Protein AF-A0AAW2W3L6-F1 (afdb_monomer_lite)

Secondary structure (DSSP, 8-state):
--SSSTTSTTHHHHHHHHHHHHHHHHHHHHHHHHT-PPPHHHHHHHH-TTSTTT-----

Organism: Sesamum radiatum (NCBI:txid300843)

pLDDT: mean 82.0, std 13.57, range [54.09, 95.81]

Sequence (59 aa):
MHRKLLDDPVSGECAAAWDEVEELSAAASHARDKQKESDPLENYCKENPETDECRTYDN

Structure (mmCIF, N/CA/C/O backbone):
data_AF-A0AAW2W3L6-F1
#
_entry.id   AF-A0AAW2W3L6-F1
#
loop_
_atom_site.group_PDB
_atom_site.id
_atom_site.type_symbol
_atom_site.label_atom_id
_atom_site.label_alt_id
_atom_site.label_comp_id
_atom_site.label_asym_id
_atom_site.label_entity_id
_atom_site.label_seq_id
_atom_site.pdbx_PDB_ins_code
_atom_site.Cartn_x
_atom_site.Cartn_y
_atom_site.Cartn_z
_atom_site.occupancy
_atom_site.B_iso_or_equiv
_atom_site.auth_seq_id
_atom_site.auth_comp_id
_atom_site.auth_asym_id
_atom_site.auth_atom_id
_atom_site.pdbx_PDB_model_num
ATOM 1 N N . MET A 1 1 ? 14.095 -14.450 -10.948 1.00 54.69 1 MET A N 1
ATOM 2 C CA . MET A 1 1 ? 13.535 -13.874 -12.192 1.00 54.69 1 MET A CA 1
ATOM 3 C C . MET A 1 1 ? 14.468 -12.864 -12.883 1.00 54.69 1 MET A C 1
ATOM 5 O O . MET A 1 1 ? 14.289 -12.653 -14.066 1.00 54.69 1 MET A O 1
ATOM 9 N N . HIS A 1 2 ? 15.495 -12.300 -12.230 1.00 54.09 2 HIS A N 1
ATOM 10 C CA . HIS A 1 2 ? 16.301 -11.191 -12.784 1.00 54.09 2 HIS A CA 1
ATOM 11 C C . HIS A 1 2 ? 17.555 -11.561 -13.609 1.00 54.09 2 HIS A C 1
ATOM 13 O O . HIS A 1 2 ? 18.299 -10.681 -14.020 1.00 54.09 2 HIS A O 1
ATOM 19 N N . ARG A 1 3 ? 17.856 -12.847 -13.842 1.00 55.19 3 ARG A N 1
ATOM 20 C CA . ARG A 1 3 ? 19.202 -13.243 -14.314 1.00 55.19 3 ARG A CA 1
ATOM 21 C C . ARG A 1 3 ? 19.344 -13.531 -15.815 1.00 55.19 3 ARG A C 1
ATOM 23 O O . ARG A 1 3 ? 20.399 -13.993 -16.226 1.00 55.19 3 ARG A O 1
ATOM 30 N N . LYS A 1 4 ? 18.320 -13.302 -16.641 1.00 56.69 4 LYS A N 1
ATOM 31 C CA . LYS A 1 4 ? 18.385 -13.696 -18.064 1.00 56.69 4 LYS A CA 1
ATOM 32 C C . LYS A 1 4 ? 18.221 -12.565 -19.083 1.00 56.69 4 LYS A C 1
ATOM 34 O O . LYS A 1 4 ? 18.278 -12.857 -20.265 1.00 56.69 4 LYS A O 1
ATOM 39 N N . LEU A 1 5 ? 18.046 -11.316 -18.645 1.00 56.22 5 LEU A N 1
ATOM 40 C CA . LEU A 1 5 ? 17.819 -10.173 -19.544 1.00 56.22 5 LEU A CA 1
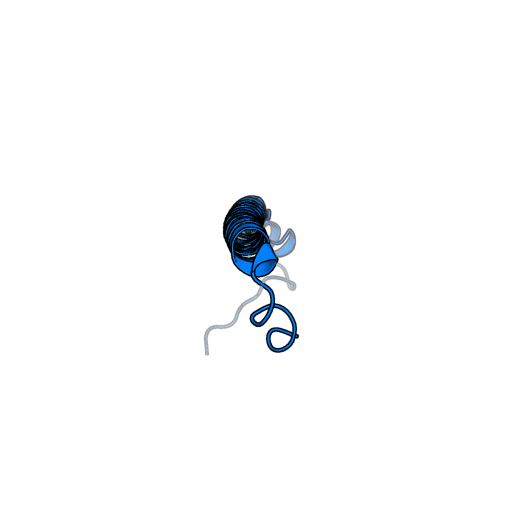ATOM 41 C C . LEU A 1 5 ? 19.048 -9.276 -19.774 1.00 56.22 5 LEU A C 1
ATOM 43 O O . LEU A 1 5 ? 18.991 -8.437 -20.655 1.00 56.22 5 LEU A O 1
ATOM 47 N N . LEU A 1 6 ? 20.147 -9.443 -19.031 1.00 56.78 6 LEU A N 1
ATOM 48 C CA . LEU A 1 6 ? 21.253 -8.467 -19.002 1.00 56.78 6 LEU A CA 1
ATOM 49 C C . LEU A 1 6 ? 22.368 -8.675 -20.047 1.00 56.78 6 LEU A C 1
ATOM 51 O O . LEU A 1 6 ? 23.321 -7.905 -20.044 1.00 56.78 6 LEU A O 1
ATOM 55 N N . ASP A 1 7 ? 22.291 -9.688 -20.916 1.00 56.19 7 ASP A N 1
ATOM 56 C CA . ASP A 1 7 ? 23.417 -10.047 -21.808 1.00 56.19 7 ASP A CA 1
ATOM 57 C C . ASP A 1 7 ? 23.230 -9.645 -23.288 1.00 56.19 7 ASP A C 1
ATOM 59 O O . ASP A 1 7 ? 24.103 -9.907 -24.107 1.00 56.19 7 ASP A O 1
ATOM 63 N N . ASP A 1 8 ? 22.134 -8.966 -23.653 1.00 59.16 8 ASP A N 1
ATOM 64 C CA . ASP A 1 8 ? 21.896 -8.495 -25.029 1.00 59.16 8 ASP A CA 1
ATOM 65 C C . ASP A 1 8 ? 22.034 -6.963 -25.137 1.00 59.16 8 ASP A C 1
ATOM 67 O O . ASP A 1 8 ? 21.599 -6.253 -24.241 1.00 59.16 8 ASP A O 1
ATOM 71 N N . PRO A 1 9 ? 22.573 -6.376 -26.218 1.00 57.19 9 PRO A N 1
ATOM 72 C CA . PRO A 1 9 ? 22.700 -4.916 -26.365 1.00 57.19 9 PRO A CA 1
ATOM 73 C C . PRO A 1 9 ? 21.349 -4.177 -26.476 1.00 57.19 9 PRO A C 1
ATOM 75 O O . PRO A 1 9 ? 21.272 -2.988 -26.184 1.00 57.19 9 PRO A O 1
ATOM 78 N N . VAL A 1 10 ? 20.267 -4.889 -26.809 1.00 59.47 10 VAL A N 1
ATOM 79 C CA . VAL A 1 10 ? 18.867 -4.418 -26.694 1.00 59.47 10 VAL A CA 1
ATOM 80 C C . VAL A 1 10 ? 18.418 -4.329 -25.218 1.00 59.47 10 VAL A C 1
ATOM 82 O O . VAL A 1 10 ? 17.396 -3.724 -24.896 1.00 59.47 10 VAL A O 1
ATOM 85 N N . SER A 1 11 ? 19.194 -4.894 -24.286 1.00 60.59 11 SER A N 1
ATOM 86 C CA . SER A 1 11 ? 18.876 -4.921 -22.856 1.00 60.59 11 SER A CA 1
ATOM 87 C C . SER A 1 11 ? 18.995 -3.575 -22.160 1.00 60.59 11 SER A C 1
ATOM 89 O O . SER A 1 11 ? 18.366 -3.421 -21.126 1.00 60.59 11 SER A O 1
ATOM 91 N N . GLY A 1 12 ? 19.733 -2.597 -22.696 1.00 69.56 12 GLY A N 1
ATOM 92 C CA . GLY A 1 12 ? 19.849 -1.280 -22.057 1.00 69.56 12 GLY A CA 1
ATOM 93 C C . GLY A 1 12 ? 18.513 -0.535 -22.035 1.00 69.56 12 GLY A C 1
ATOM 94 O O . GLY A 1 12 ? 18.074 -0.062 -20.992 1.00 69.56 12 GLY A O 1
ATOM 95 N N . GLU A 1 13 ? 17.824 -0.509 -23.177 1.00 75.88 13 GLU A N 1
ATOM 96 C CA . GLU A 1 13 ? 16.480 0.070 -23.292 1.00 75.88 13 GLU A CA 1
ATOM 97 C C . GLU A 1 13 ? 15.438 -0.783 -22.557 1.00 75.88 13 GLU A C 1
ATOM 99 O O . GLU A 1 13 ? 14.511 -0.249 -21.955 1.00 75.88 13 GLU A O 1
ATOM 104 N N . CYS A 1 14 ? 15.608 -2.110 -22.552 1.00 78.19 14 CYS A N 1
ATOM 105 C CA . CYS A 1 14 ? 14.735 -3.013 -21.804 1.00 78.19 14 CYS A CA 1
ATOM 106 C C . CYS A 1 14 ? 14.885 -2.845 -20.283 1.00 78.19 14 CYS A C 1
ATOM 108 O O . CYS A 1 14 ? 13.880 -2.831 -19.581 1.00 78.19 14 CYS A O 1
ATOM 110 N N . ALA A 1 15 ? 16.111 -2.693 -19.777 1.00 81.50 15 ALA A N 1
ATOM 111 C CA . ALA A 1 15 ? 16.398 -2.443 -18.369 1.00 81.50 15 ALA A CA 1
ATOM 112 C C . ALA A 1 15 ? 15.830 -1.089 -17.942 1.00 81.50 15 ALA A C 1
ATOM 114 O O . ALA A 1 15 ? 15.062 -1.050 -16.994 1.00 81.50 15 ALA A O 1
ATOM 115 N N . ALA A 1 16 ? 16.076 -0.028 -18.717 1.00 84.81 16 ALA A N 1
ATOM 116 C CA . ALA A 1 16 ? 15.489 1.284 -18.454 1.00 84.81 16 ALA A CA 1
ATOM 117 C C . ALA A 1 16 ? 13.950 1.239 -18.440 1.00 84.81 16 ALA A C 1
ATOM 119 O O . ALA A 1 16 ? 13.318 1.820 -17.567 1.00 84.81 16 ALA A O 1
ATOM 120 N N . ALA A 1 17 ? 13.328 0.501 -19.366 1.00 87.88 17 ALA A N 1
ATOM 121 C CA . ALA A 1 17 ? 11.878 0.322 -19.360 1.00 87.88 17 ALA A CA 1
ATOM 122 C C . ALA A 1 17 ? 11.378 -0.435 -18.115 1.00 87.88 17 ALA A C 1
ATOM 124 O O . ALA A 1 17 ? 10.292 -0.138 -17.619 1.00 87.88 17 ALA A O 1
ATOM 125 N N . TRP A 1 18 ? 12.142 -1.407 -17.609 1.00 86.81 18 TRP A N 1
ATOM 126 C CA . TRP A 1 18 ? 11.800 -2.118 -16.377 1.00 86.81 18 TRP A CA 1
ATOM 127 C C . TRP A 1 18 ? 12.015 -1.269 -15.124 1.00 86.81 18 TRP A C 1
ATOM 129 O O . TRP A 1 18 ? 11.160 -1.332 -14.243 1.00 86.81 18 TRP A O 1
ATOM 139 N N . ASP A 1 19 ? 13.066 -0.450 -15.076 1.00 88.75 19 ASP A N 1
ATOM 140 C CA . ASP A 1 19 ? 13.315 0.503 -13.988 1.00 88.75 19 ASP A CA 1
ATOM 141 C C . ASP A 1 19 ? 12.130 1.478 -13.858 1.00 88.75 19 ASP A C 1
ATOM 143 O O . ASP A 1 19 ? 11.568 1.658 -12.779 1.00 88.75 19 ASP A O 1
ATOM 147 N N . GLU A 1 20 ? 11.644 2.025 -14.978 1.00 90.31 20 GLU A N 1
ATOM 148 C CA . GLU A 1 20 ? 10.461 2.897 -14.991 1.00 90.31 20 GLU A CA 1
ATOM 149 C C . GLU A 1 20 ? 9.194 2.173 -14.493 1.00 90.31 20 GLU A C 1
ATOM 151 O O . GLU A 1 20 ? 8.394 2.731 -13.739 1.00 90.31 20 GLU A O 1
ATOM 156 N N . VAL A 1 21 ? 8.988 0.907 -14.879 1.00 93.88 21 VAL A N 1
ATOM 157 C CA . VAL A 1 21 ? 7.839 0.111 -14.407 1.00 93.88 21 VAL A CA 1
ATOM 158 C C . VAL A 1 21 ? 7.940 -0.196 -12.913 1.00 93.88 21 VAL A C 1
ATOM 160 O O . VAL A 1 21 ? 6.906 -0.213 -12.237 1.00 93.88 21 VAL A O 1
ATOM 163 N N . GLU A 1 22 ? 9.142 -0.442 -12.390 1.00 93.75 22 GLU A N 1
ATOM 164 C CA . GLU A 1 22 ? 9.377 -0.649 -10.959 1.00 93.75 22 GLU A CA 1
ATOM 165 C C . GLU A 1 22 ? 8.966 0.595 -10.166 1.00 93.75 22 GLU A C 1
ATOM 167 O O . GLU A 1 22 ? 8.125 0.502 -9.265 1.00 93.75 22 GLU A O 1
ATOM 172 N N . GLU A 1 23 ? 9.463 1.763 -10.569 1.00 93.88 23 GLU A N 1
ATOM 173 C CA . GLU A 1 23 ? 9.167 3.038 -9.914 1.00 93.88 23 GLU A CA 1
ATOM 174 C C . GLU A 1 23 ? 7.671 3.383 -9.980 1.00 93.88 23 GLU A C 1
ATOM 176 O O . GLU A 1 23 ? 7.045 3.722 -8.968 1.00 93.88 23 GLU A O 1
ATOM 181 N N . LEU A 1 24 ? 7.038 3.221 -11.149 1.00 95.81 24 LEU A N 1
ATOM 182 C CA . LEU A 1 24 ? 5.597 3.445 -11.306 1.00 95.81 24 LEU A CA 1
ATOM 183 C C . LEU A 1 24 ? 4.765 2.482 -10.452 1.00 95.81 24 LEU A C 1
ATOM 185 O O . LEU A 1 24 ? 3.753 2.883 -9.869 1.00 95.81 24 LEU A O 1
ATOM 189 N N . SER A 1 25 ? 5.183 1.220 -10.349 1.00 94.81 25 SER A N 1
ATOM 190 C CA . SER A 1 25 ? 4.497 0.218 -9.528 1.00 94.81 25 SER A CA 1
ATOM 191 C C . SER A 1 25 ? 4.617 0.539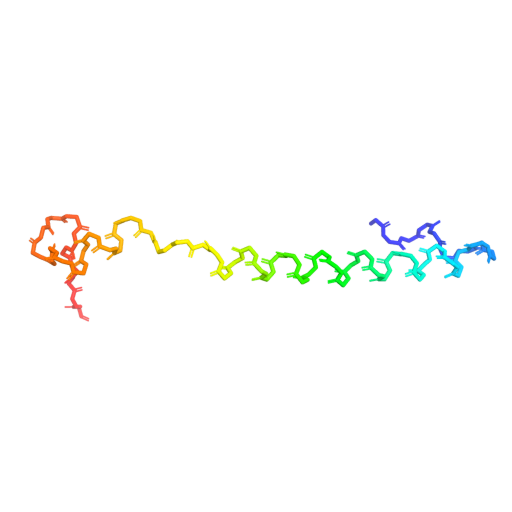 -8.038 1.00 94.81 25 SER A C 1
ATOM 193 O O . SER A 1 25 ? 3.625 0.430 -7.311 1.00 94.81 25 SER A O 1
ATOM 195 N N . ALA A 1 26 ? 5.791 0.992 -7.588 1.00 95.38 26 ALA A N 1
ATOM 196 C CA . ALA A 1 26 ? 6.007 1.445 -6.217 1.00 95.38 26 ALA A CA 1
ATOM 197 C C . ALA A 1 26 ? 5.134 2.668 -5.891 1.00 95.38 26 ALA A C 1
ATOM 199 O O . ALA A 1 26 ? 4.397 2.663 -4.899 1.00 95.38 26 ALA A O 1
ATOM 200 N N . ALA A 1 27 ? 5.128 3.680 -6.765 1.00 95.56 27 ALA A N 1
ATOM 201 C CA . ALA A 1 27 ? 4.292 4.869 -6.611 1.00 95.56 27 ALA A CA 1
ATOM 202 C C . ALA A 1 27 ? 2.793 4.522 -6.572 1.00 95.56 27 ALA A C 1
ATOM 204 O O . ALA A 1 27 ? 2.058 5.022 -5.714 1.00 95.56 27 ALA A O 1
ATOM 205 N N . ALA A 1 28 ? 2.336 3.624 -7.451 1.00 94.69 28 ALA A N 1
ATOM 206 C CA . ALA A 1 28 ? 0.955 3.156 -7.475 1.00 94.69 28 ALA A CA 1
ATOM 207 C C . ALA A 1 28 ? 0.582 2.375 -6.205 1.00 94.69 28 ALA A C 1
ATOM 209 O O . ALA A 1 28 ? -0.495 2.599 -5.651 1.00 94.69 28 ALA A O 1
ATOM 210 N N . SER A 1 29 ? 1.459 1.495 -5.707 1.00 93.38 29 SER A N 1
ATOM 211 C CA . SER A 1 29 ? 1.228 0.773 -4.448 1.00 93.38 29 SER A CA 1
ATOM 212 C C . SER A 1 29 ? 1.090 1.741 -3.278 1.00 93.38 29 SER A C 1
ATOM 214 O O . SER A 1 29 ? 0.110 1.674 -2.539 1.00 93.38 29 SER A O 1
ATOM 216 N N . HIS A 1 30 ? 2.000 2.711 -3.164 1.00 92.75 30 HIS A N 1
ATOM 217 C CA . HIS A 1 30 ? 1.927 3.734 -2.124 1.00 92.75 30 HIS A CA 1
ATOM 218 C C . HIS A 1 30 ? 0.662 4.590 -2.221 1.00 92.75 30 HIS A C 1
ATOM 220 O O . HIS A 1 30 ? 0.054 4.910 -1.199 1.00 92.75 30 HIS A O 1
ATOM 226 N N . ALA A 1 31 ? 0.240 4.963 -3.432 1.00 93.62 31 ALA A N 1
ATOM 227 C CA . ALA A 1 31 ? -1.004 5.699 -3.631 1.00 93.62 31 ALA A CA 1
ATOM 228 C C . ALA A 1 31 ? -2.225 4.880 -3.185 1.00 93.62 31 ALA A C 1
ATOM 230 O O . ALA A 1 31 ? -3.116 5.423 -2.534 1.00 93.62 31 ALA A O 1
ATOM 231 N N . ARG A 1 32 ? -2.250 3.575 -3.484 1.00 91.56 32 ARG A N 1
ATOM 232 C CA . ARG A 1 32 ? -3.317 2.661 -3.051 1.00 91.56 32 ARG A CA 1
ATOM 233 C C . ARG A 1 32 ? -3.324 2.458 -1.543 1.00 91.56 32 ARG A C 1
ATOM 235 O O . ARG A 1 32 ? -4.398 2.457 -0.959 1.00 91.56 32 ARG A O 1
ATOM 242 N N . ASP A 1 33 ? -2.159 2.331 -0.915 1.00 89.88 33 ASP A N 1
ATOM 243 C CA . ASP A 1 33 ? -2.049 2.194 0.540 1.00 89.88 33 ASP A CA 1
ATOM 244 C C . ASP A 1 33 ? -2.588 3.424 1.272 1.00 89.88 33 ASP A C 1
ATOM 246 O O . ASP A 1 33 ? -3.275 3.280 2.277 1.00 89.88 33 ASP A O 1
ATOM 250 N N . LYS A 1 34 ? -2.361 4.628 0.732 1.00 88.19 34 LYS A N 1
ATOM 251 C CA . LYS A 1 34 ? -2.936 5.872 1.271 1.00 88.19 34 LYS A CA 1
ATOM 252 C C . LYS A 1 34 ? -4.453 5.983 1.089 1.00 88.19 34 LYS A C 1
ATOM 254 O O . LYS A 1 34 ? -5.080 6.745 1.811 1.00 88.19 34 LYS A O 1
ATOM 259 N N . GLN A 1 35 ? -5.021 5.274 0.114 1.00 86.94 35 GLN A N 1
ATOM 260 C CA . GLN A 1 35 ? -6.467 5.219 -0.13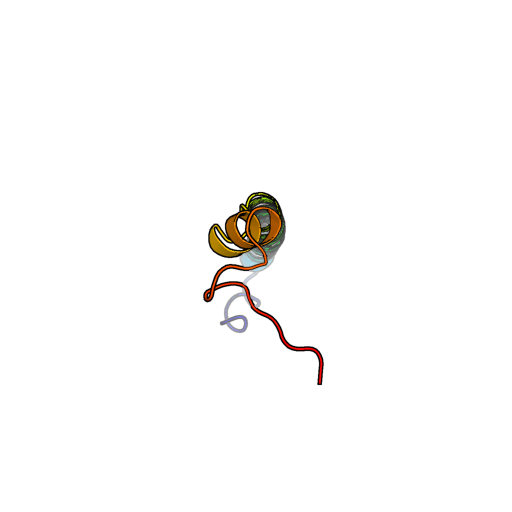9 1.00 86.94 35 GLN A CA 1
ATOM 261 C C . GLN A 1 35 ? -7.159 4.079 0.608 1.00 86.94 35 GLN A C 1
ATOM 263 O O . GLN A 1 35 ? -8.372 3.927 0.483 1.00 86.94 35 GLN A O 1
ATOM 268 N N . LYS A 1 36 ? -6.416 3.240 1.341 1.00 83.25 36 LYS A N 1
ATOM 269 C CA . LYS A 1 36 ? -7.042 2.237 2.195 1.00 83.25 36 LYS A CA 1
ATOM 270 C C . LYS A 1 36 ? -7.816 2.978 3.274 1.00 83.25 36 LYS A C 1
ATOM 272 O O . LYS A 1 36 ? -7.227 3.634 4.129 1.00 83.25 36 LYS A O 1
ATOM 277 N N . GLU A 1 37 ? -9.135 2.877 3.191 1.00 78.06 37 GLU A N 1
ATOM 278 C CA . GLU A 1 37 ? -10.010 3.267 4.2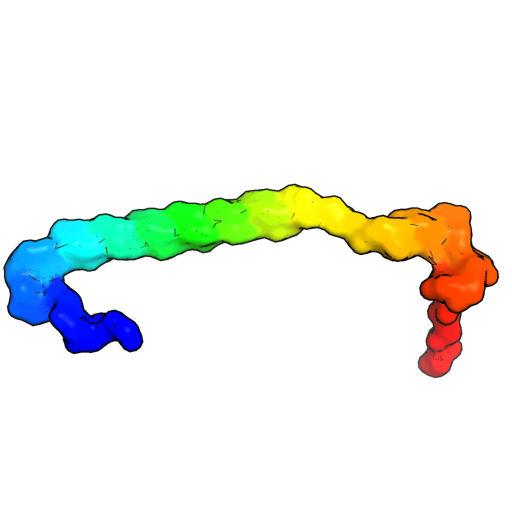84 1.00 78.06 37 GLU A CA 1
ATOM 279 C C . GLU A 1 37 ? -9.607 2.485 5.537 1.00 78.06 37 GLU A C 1
ATOM 281 O O . GLU A 1 37 ? -9.130 1.346 5.457 1.00 78.06 37 GLU A O 1
ATOM 286 N N . SER A 1 38 ? -9.775 3.125 6.691 1.00 79.25 38 SER A N 1
ATOM 287 C CA . SER A 1 38 ? -9.598 2.455 7.980 1.00 79.25 38 SER A CA 1
ATOM 288 C C . SER A 1 38 ? -10.511 1.235 8.040 1.00 79.25 38 SER A C 1
ATOM 290 O O . SER A 1 38 ? -11.587 1.227 7.432 1.00 79.25 38 SER A O 1
ATOM 292 N N . ASP A 1 39 ? -10.067 0.193 8.748 1.00 85.31 39 ASP A N 1
ATOM 293 C CA . ASP A 1 39 ? -10.883 -1.004 8.927 1.00 85.31 39 ASP A CA 1
ATOM 294 C C . ASP A 1 39 ? -12.271 -0.564 9.434 1.00 85.31 39 ASP A C 1
ATOM 296 O O . ASP A 1 39 ? -12.342 0.219 10.389 1.00 85.31 39 ASP A O 1
ATOM 300 N N . PRO A 1 40 ? -13.378 -0.997 8.799 1.00 88.69 40 PRO A N 1
ATOM 301 C CA . PRO A 1 40 ? -14.718 -0.657 9.263 1.00 88.69 40 PRO A CA 1
ATOM 302 C C . PRO A 1 40 ? -14.912 -0.908 10.763 1.00 88.69 40 PRO A C 1
ATOM 304 O O . PRO A 1 40 ? -15.602 -0.132 11.425 1.00 88.69 40 PRO A O 1
ATOM 307 N N . LEU A 1 41 ? -14.260 -1.941 11.310 1.00 90.25 41 LEU A N 1
ATOM 308 C CA . LEU A 1 41 ? -14.258 -2.234 12.737 1.00 90.25 41 LEU A CA 1
ATOM 309 C C . LEU A 1 41 ? -13.505 -1.171 13.543 1.00 90.25 41 LEU A C 1
ATOM 311 O O . LEU A 1 41 ? -13.979 -0.765 14.595 1.00 90.25 41 LEU A O 1
ATOM 315 N N . GLU A 1 42 ? -12.371 -0.668 13.056 1.00 88.81 42 GLU A N 1
ATOM 316 C CA . GLU A 1 42 ? -11.614 0.389 13.736 1.00 88.81 42 GLU A CA 1
ATOM 317 C C . GLU A 1 42 ? -12.455 1.665 13.881 1.00 88.81 42 GLU A C 1
ATOM 319 O O . GLU A 1 42 ? -12.488 2.271 14.952 1.00 88.81 42 GLU A O 1
ATOM 324 N N . ASN A 1 43 ? -13.179 2.060 12.830 1.00 90.38 43 ASN A N 1
ATOM 325 C CA . ASN A 1 43 ? -14.090 3.205 12.905 1.00 90.38 43 ASN A CA 1
ATOM 326 C C . ASN A 1 43 ? -15.275 2.938 13.833 1.00 90.38 43 ASN A C 1
ATOM 328 O O . ASN A 1 43 ? -15.611 3.794 14.648 1.00 90.38 43 ASN A O 1
ATOM 332 N N . TYR A 1 44 ? -15.854 1.740 13.770 1.00 91.38 44 TYR A N 1
ATOM 333 C CA . TYR A 1 44 ? -16.924 1.336 14.677 1.00 91.38 44 TYR A CA 1
ATOM 334 C C . TYR A 1 44 ? -16.484 1.383 16.149 1.00 91.38 44 TYR A C 1
ATOM 336 O O . TYR A 1 44 ? -17.202 1.927 16.987 1.00 91.38 44 TYR A O 1
ATOM 344 N N . CYS A 1 45 ? -15.279 0.899 16.454 1.00 93.25 45 CYS A N 1
ATOM 345 C CA . CYS A 1 45 ? -14.715 0.890 17.801 1.00 93.25 45 CYS A CA 1
ATOM 346 C C . CYS A 1 45 ? -14.327 2.277 18.321 1.00 93.25 45 CYS A C 1
ATOM 348 O O . CYS A 1 45 ? -14.365 2.493 19.530 1.00 93.25 45 CYS A O 1
ATOM 350 N N . LYS A 1 46 ? -13.991 3.233 17.442 1.00 89.12 46 LYS A N 1
ATOM 351 C CA . LYS A 1 46 ? -13.794 4.642 17.836 1.00 89.12 46 LYS A CA 1
ATOM 352 C C . LYS A 1 46 ? -15.081 5.268 18.369 1.00 89.12 46 LYS A C 1
ATOM 354 O O . LYS A 1 46 ? -15.020 6.092 19.278 1.00 89.12 46 LYS A O 1
ATOM 359 N N . GLU A 1 47 ? -16.223 4.895 17.797 1.00 92.06 47 GLU A N 1
ATOM 360 C CA . GLU A 1 47 ? -17.533 5.435 18.173 1.00 92.06 47 GLU A CA 1
ATOM 361 C C . GLU A 1 47 ? -18.230 4.614 19.268 1.00 92.06 47 GLU A C 1
ATOM 363 O O . GLU A 1 47 ? -19.015 5.175 20.027 1.00 92.06 47 GLU A O 1
ATOM 368 N N . ASN A 1 48 ? -17.926 3.315 19.373 1.00 91.62 48 ASN A N 1
ATOM 369 C CA . A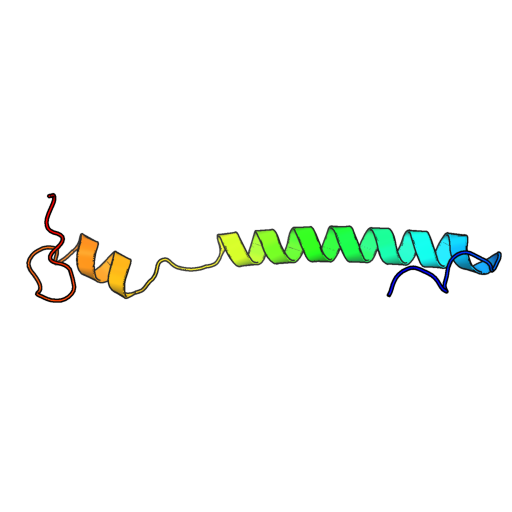SN A 1 48 ? -18.575 2.370 20.291 1.00 91.62 48 ASN A CA 1
ATOM 370 C C . ASN A 1 48 ? -17.537 1.506 21.049 1.00 91.62 48 ASN A C 1
ATOM 372 O O . ASN A 1 48 ? -17.525 0.276 20.902 1.00 91.62 48 ASN A O 1
ATOM 376 N N . PRO A 1 49 ? -16.630 2.108 21.843 1.00 91.06 49 PRO A N 1
ATOM 377 C CA . PRO A 1 49 ? -15.536 1.393 22.512 1.00 91.06 49 PRO A CA 1
ATOM 378 C C . PRO A 1 49 ? -16.002 0.353 23.548 1.00 91.06 49 PRO A C 1
ATOM 380 O O . PRO A 1 49 ? -15.245 -0.536 23.929 1.00 91.06 49 PRO A O 1
ATOM 383 N N . GLU A 1 50 ? -17.238 0.456 24.032 1.00 88.38 50 GLU A N 1
ATOM 384 C CA . GLU A 1 50 ? -17.819 -0.427 25.044 1.00 88.38 50 GLU A CA 1
ATOM 385 C C . GLU A 1 50 ? -18.379 -1.748 24.494 1.00 88.38 50 GLU A C 1
ATOM 387 O O . GLU A 1 50 ? -18.692 -2.654 25.285 1.00 88.38 50 GLU A O 1
ATOM 392 N N . THR A 1 51 ? -18.531 -1.843 23.169 1.00 92.06 51 THR A N 1
ATOM 393 C CA . THR A 1 51 ? -19.063 -3.026 22.478 1.00 92.06 51 THR A CA 1
ATOM 394 C C . THR A 1 51 ? -18.126 -4.216 22.634 1.00 92.06 51 THR A C 1
ATOM 396 O O . THR A 1 51 ? -16.916 -4.059 22.802 1.00 92.06 51 THR A O 1
ATOM 399 N N . ASP A 1 52 ? -18.682 -5.427 22.623 1.00 90.06 52 ASP A N 1
ATOM 400 C CA . ASP A 1 52 ? -17.907 -6.645 22.880 1.00 90.06 52 ASP A CA 1
ATOM 401 C C . ASP A 1 52 ? -16.803 -6.851 21.830 1.00 90.06 52 ASP A C 1
ATOM 403 O O . ASP A 1 52 ? -15.734 -7.368 22.147 1.00 90.06 52 ASP A O 1
ATOM 407 N N . GLU A 1 53 ? -17.029 -6.373 20.607 1.00 87.12 53 GLU A N 1
ATOM 408 C CA . GLU A 1 53 ? -16.089 -6.383 19.488 1.00 87.12 53 GLU A CA 1
ATOM 409 C C . GLU A 1 53 ? -14.892 -5.436 19.686 1.00 87.12 53 GLU A C 1
ATOM 411 O O . GLU A 1 53 ? -13.856 -5.619 19.047 1.00 87.12 53 GLU A O 1
ATOM 416 N N . CYS A 1 54 ? -15.023 -4.441 20.569 1.00 91.69 54 CYS A N 1
ATOM 417 C CA . CYS A 1 54 ? -14.083 -3.328 20.727 1.00 91.69 54 CYS A CA 1
ATOM 418 C C . CYS A 1 54 ? -13.443 -3.244 22.117 1.00 91.69 54 CYS A C 1
ATOM 420 O O . CYS A 1 54 ? -12.557 -2.418 22.345 1.00 91.69 54 CYS A O 1
ATOM 422 N N . ARG A 1 55 ? -13.850 -4.111 23.051 1.00 87.75 55 ARG A N 1
ATOM 423 C CA . ARG A 1 55 ? -13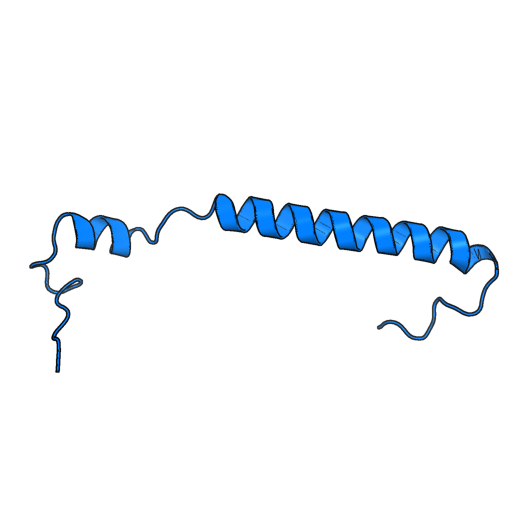.265 -4.187 24.393 1.00 87.75 55 ARG A CA 1
ATOM 424 C C . ARG A 1 55 ? -11.813 -4.648 24.337 1.00 87.75 55 ARG A C 1
ATOM 426 O O . ARG A 1 55 ? -11.516 -5.832 24.202 1.00 87.75 55 ARG A O 1
ATOM 433 N N . THR A 1 56 ? -10.903 -3.704 24.531 1.00 84.62 56 THR A N 1
ATOM 434 C CA . THR A 1 56 ? -9.481 -3.971 24.754 1.00 84.62 56 THR A CA 1
ATOM 435 C C . THR A 1 56 ? -9.157 -3.894 26.242 1.00 84.62 56 THR A C 1
ATOM 437 O O . THR A 1 56 ? -9.502 -2.915 26.903 1.00 84.62 56 THR A O 1
ATOM 440 N N . TYR A 1 57 ? -8.472 -4.907 26.769 1.00 82.56 57 TYR A N 1
ATOM 441 C CA . TYR A 1 57 ? -8.000 -4.932 28.153 1.00 82.56 57 TYR A CA 1
ATOM 442 C C . TYR A 1 57 ? -6.495 -4.647 28.185 1.00 82.56 57 TYR A C 1
ATOM 444 O O . TYR A 1 57 ? -5.715 -5.447 27.664 1.00 82.56 57 TYR A O 1
ATOM 452 N N . ASP A 1 58 ? -6.091 -3.535 28.801 1.00 75.69 58 ASP A N 1
ATOM 453 C CA . ASP A 1 58 ? -4.685 -3.308 29.157 1.00 75.69 58 ASP A CA 1
ATOM 454 C C . ASP A 1 58 ? -4.312 -4.276 30.291 1.00 75.69 58 ASP A C 1
ATOM 456 O O . ASP A 1 58 ? -4.970 -4.289 31.336 1.00 75.69 58 ASP A O 1
ATOM 460 N N . ASN A 1 59 ? -3.297 -5.116 30.062 1.00 61.53 59 ASN A N 1
ATOM 461 C CA . ASN A 1 59 ? -2.729 -6.036 31.057 1.00 61.53 59 ASN A CA 1
ATOM 462 C C . ASN A 1 59 ? -1.413 -5.489 31.606 1.00 61.53 59 ASN A C 1
ATOM 464 O O . ASN A 1 59 ? -0.597 -5.016 30.783 1.00 61.53 59 ASN A O 1
#

InterPro domains:
  IPR003823 CP12 domain [SM01093] (3-59)
  IPR039314 Calvin cycle protein CP12-like [PTHR33921] (7-59)

Foldseek 3Di:
DPDPQPPDPVSVVVVVVVVVVVVVVVVVVVVVVVVDDDDPLVVVCVVVCPDPSNDDDDD

Radius of gyration: 22.66 Å; chains: 1; bounding box: 42×20×58 Å